Protein AF-A0A8X6IAK4-F1 (afdb_monomer_lite)

Secondary structure (DSSP, 8-state):
-----PPPP-PPPPPP-----HHHHHHHHHHHHHHHHHHHHHHHHHHHHHHHHHHHHHHHHHHHHHHHHHHHHTT--GGGGGGTSPEEEE-SS-EEEE--GGG---S--S----GGG---TTHHHHHHHHSS------

Structure (mmCIF, N/CA/C/O backbone):
data_AF-A0A8X6IAK4-F1
#
_entry.id   AF-A0A8X6IAK4-F1
#
loop_
_atom_site.group_PDB
_atom_site.id
_atom_site.type_symbol
_atom_site.label_atom_id
_atom_site.label_alt_id
_atom_site.label_comp_id
_atom_site.label_asym_id
_atom_site.label_entity_id
_atom_site.label_seq_id
_atom_site.pdbx_PDB_ins_code
_atom_site.Cartn_x
_atom_site.Cartn_y
_atom_site.Cartn_z
_atom_site.occupancy
_atom_site.B_iso_or_equiv
_atom_site.auth_seq_id
_atom_site.auth_comp_id
_atom_site.auth_asym_id
_atom_site.auth_atom_id
_atom_site.pdbx_PDB_model_num
ATOM 1 N N . MET A 1 1 ? -45.398 47.559 25.963 1.00 42.41 1 MET A N 1
ATOM 2 C CA . MET A 1 1 ? -45.334 46.100 25.700 1.00 42.41 1 MET A CA 1
ATOM 3 C C . MET A 1 1 ? -45.025 45.356 26.990 1.00 42.41 1 MET A C 1
ATOM 5 O O . MET A 1 1 ? -43.994 45.622 27.591 1.00 42.41 1 MET A O 1
ATOM 9 N N . ASN A 1 2 ? -45.911 44.459 27.425 1.00 52.59 2 ASN A N 1
ATOM 10 C CA . ASN A 1 2 ? -45.803 43.769 28.712 1.00 52.59 2 ASN A CA 1
ATOM 11 C C . ASN A 1 2 ? -45.133 42.392 28.524 1.00 52.59 2 ASN A C 1
ATOM 13 O O . ASN A 1 2 ? -45.672 41.541 27.818 1.00 52.59 2 ASN A O 1
ATOM 17 N N . LYS A 1 3 ? -43.948 42.168 29.109 1.00 62.06 3 LYS A N 1
ATOM 18 C CA . LYS A 1 3 ? -43.197 40.902 28.985 1.00 62.06 3 LYS A CA 1
ATOM 19 C C . LYS A 1 3 ? -43.506 39.998 30.177 1.00 62.06 3 LYS A C 1
ATOM 21 O O . LYS A 1 3 ? -42.7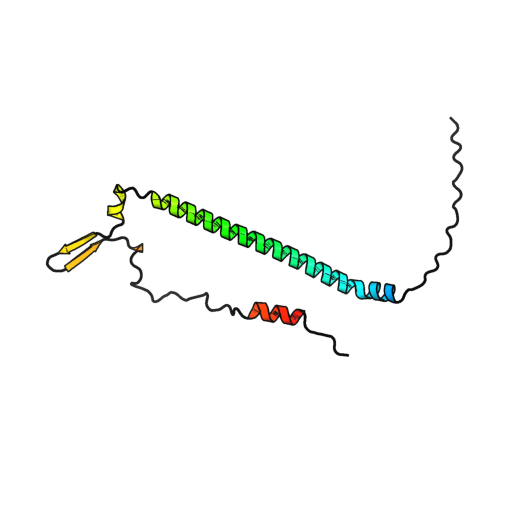78 39.979 31.162 1.00 62.06 3 LYS A O 1
ATOM 26 N N . ASN A 1 4 ? -44.600 39.249 30.081 1.00 62.91 4 ASN A N 1
ATOM 27 C CA . ASN A 1 4 ? -45.009 38.291 31.106 1.00 62.91 4 ASN A CA 1
ATOM 28 C C . ASN A 1 4 ? -44.277 36.949 30.888 1.00 62.91 4 ASN A C 1
ATOM 30 O O . ASN A 1 4 ? -44.803 36.032 30.256 1.00 62.91 4 ASN A O 1
ATOM 34 N N . THR A 1 5 ? -43.030 36.829 31.351 1.00 67.00 5 THR A N 1
ATOM 35 C CA . THR A 1 5 ? -42.243 35.590 31.214 1.00 67.00 5 THR A CA 1
ATOM 36 C C . THR A 1 5 ? -42.508 34.655 32.396 1.00 67.00 5 THR A C 1
ATOM 38 O O . THR A 1 5 ? -41.878 34.723 33.451 1.00 67.00 5 THR A O 1
ATOM 41 N N . LYS A 1 6 ? -43.477 33.746 32.235 1.00 68.12 6 LYS A N 1
ATOM 42 C CA . LYS A 1 6 ? -43.742 32.686 33.221 1.00 68.12 6 LYS A CA 1
ATOM 43 C C . LYS A 1 6 ? -42.486 31.815 33.382 1.00 68.12 6 LYS A C 1
ATOM 45 O O . LYS A 1 6 ? -42.030 31.206 32.416 1.00 68.12 6 LYS A O 1
ATOM 50 N N . LYS A 1 7 ? -41.929 31.740 34.598 1.00 69.44 7 LYS A N 1
ATOM 51 C CA . LYS A 1 7 ? -40.776 30.875 34.906 1.00 69.44 7 LYS A CA 1
ATOM 52 C C . LYS A 1 7 ? -41.145 29.411 34.631 1.00 69.44 7 LYS A C 1
ATOM 54 O O . LYS A 1 7 ? -42.124 28.898 35.175 1.00 69.44 7 LYS A O 1
ATOM 59 N N . LYS A 1 8 ? -40.371 28.750 33.766 1.00 69.88 8 LYS A N 1
ATOM 60 C CA . LYS A 1 8 ? -40.573 27.350 33.369 1.00 69.88 8 LYS A CA 1
ATOM 61 C C . LYS A 1 8 ? -40.346 26.460 34.598 1.00 69.88 8 LYS A C 1
ATOM 63 O O . LYS A 1 8 ? -39.256 26.463 35.163 1.00 69.88 8 LYS A O 1
ATOM 68 N N . LYS A 1 9 ? -41.382 25.743 35.048 1.00 73.25 9 LYS A N 1
ATOM 69 C CA . LYS A 1 9 ? -41.282 24.818 36.189 1.00 73.25 9 LYS A CA 1
ATOM 70 C C . LYS A 1 9 ? -40.326 23.682 35.814 1.00 73.25 9 LYS A C 1
ATOM 72 O O . LYS A 1 9 ? -40.535 23.018 34.802 1.00 73.25 9 LYS A O 1
ATOM 77 N N . TRP A 1 10 ? -39.272 23.487 36.602 1.00 72.81 10 TRP A N 1
ATOM 78 C CA . TRP A 1 10 ? -38.290 22.427 36.377 1.00 72.81 10 TRP A CA 1
ATOM 79 C C . TRP A 1 10 ? -38.924 21.082 36.751 1.00 72.81 10 TRP A C 1
ATOM 81 O O . TRP A 1 10 ? -39.221 20.829 37.919 1.00 72.81 10 TRP A O 1
ATOM 91 N N . VAL A 1 11 ? -39.215 20.252 35.748 1.00 81.75 11 VAL A N 1
ATOM 92 C CA . VAL A 1 11 ? -39.768 18.910 35.962 1.00 81.75 11 VAL A CA 1
ATOM 93 C C . VAL A 1 11 ? -38.644 18.028 36.496 1.00 81.75 11 VAL A C 1
ATOM 95 O O . VAL A 1 11 ? -37.614 17.870 35.836 1.00 81.75 11 VAL A O 1
ATOM 98 N N . LYS A 1 12 ? -38.832 17.479 37.702 1.00 81.81 12 LYS A N 1
ATOM 99 C CA . LYS A 1 12 ? -37.880 16.546 38.314 1.00 81.81 12 LYS A CA 1
ATOM 100 C C . LYS A 1 12 ? -37.725 15.337 37.396 1.00 81.81 12 LYS A C 1
ATOM 102 O O . LYS A 1 12 ? -38.709 14.662 37.107 1.00 81.81 12 LYS A O 1
ATOM 107 N N . GLN A 1 13 ? -36.501 15.093 36.935 1.00 84.25 13 GLN A N 1
ATOM 108 C CA . GLN A 1 13 ? -36.202 13.906 36.144 1.00 84.25 13 GLN A CA 1
ATOM 109 C C . GLN A 1 13 ? -36.309 12.659 37.035 1.00 84.25 13 GLN A C 1
ATOM 111 O O . GLN A 1 13 ? -35.979 12.735 38.226 1.00 84.25 13 GLN A O 1
ATOM 116 N N . PRO A 1 14 ? -36.798 11.531 36.497 1.00 88.19 14 PRO A N 1
ATOM 117 C CA . PRO A 1 14 ? -36.848 10.278 37.237 1.00 88.19 14 PRO A CA 1
ATOM 118 C C . PRO A 1 14 ? -35.440 9.833 37.653 1.00 88.19 14 PRO A C 1
ATOM 120 O O . PRO A 1 14 ? -34.438 10.200 37.038 1.00 88.19 14 PRO A O 1
ATOM 123 N N . LYS A 1 15 ? -35.367 9.037 38.725 1.00 87.94 15 LYS A N 1
ATOM 124 C CA . LYS A 1 15 ? -34.102 8.467 39.201 1.00 87.94 15 LYS A CA 1
ATOM 125 C C . LYS A 1 15 ? -33.565 7.484 38.159 1.00 87.94 15 LYS A C 1
ATOM 127 O O . LYS A 1 15 ? -34.311 6.646 37.662 1.00 87.94 15 LYS A O 1
ATOM 132 N N . ILE A 1 16 ? -32.273 7.584 37.862 1.00 85.88 16 ILE A N 1
ATOM 133 C CA . ILE A 1 16 ? -31.582 6.659 36.963 1.00 85.88 16 ILE A CA 1
ATOM 134 C C . ILE A 1 16 ? -31.219 5.412 37.772 1.00 85.88 16 ILE A C 1
ATOM 136 O O . ILE A 1 16 ? -30.488 5.502 38.758 1.00 85.88 16 ILE A O 1
ATOM 140 N N . HIS A 1 17 ? -31.743 4.259 37.363 1.00 82.75 17 HIS A N 1
ATOM 141 C CA . HIS A 1 17 ? -31.319 2.966 37.887 1.00 82.75 17 HIS A CA 1
ATOM 142 C C . HIS A 1 17 ? -30.128 2.478 37.067 1.00 82.75 17 HIS A C 1
ATOM 144 O O . HIS A 1 17 ? -30.277 2.109 35.905 1.00 82.75 17 HIS A O 1
ATOM 150 N N . LEU A 1 18 ? -28.942 2.524 37.671 1.00 83.25 18 LEU A N 1
ATOM 151 C CA . LEU A 1 18 ? -27.723 2.007 37.068 1.00 83.25 18 LEU A CA 1
ATOM 152 C C . LEU A 1 18 ? -27.668 0.496 37.316 1.00 83.25 18 LEU A C 1
ATOM 154 O O . LEU A 1 18 ? -27.416 0.060 38.437 1.00 83.25 18 LEU A O 1
ATOM 158 N N . ILE A 1 19 ? -27.958 -0.287 36.281 1.00 85.56 19 ILE A N 1
ATOM 159 C CA . ILE A 1 19 ? -27.818 -1.744 36.294 1.00 85.56 19 ILE A CA 1
ATOM 160 C C . ILE A 1 19 ? -26.572 -2.058 35.477 1.00 85.56 19 ILE A C 1
ATOM 162 O O . ILE A 1 19 ? -26.466 -1.642 34.326 1.00 85.56 19 ILE A O 1
ATOM 166 N N . PHE A 1 20 ? -25.612 -2.748 36.087 1.00 82.69 20 PHE A N 1
ATOM 167 C CA . PHE A 1 20 ? -24.413 -3.177 35.384 1.00 82.69 20 PHE A CA 1
ATOM 168 C C . PHE A 1 20 ? -24.710 -4.483 34.655 1.00 82.69 20 PHE A C 1
ATOM 170 O O . PHE A 1 20 ? -24.847 -5.521 35.295 1.00 82.69 20 PHE A O 1
ATOM 177 N N . ASP A 1 21 ? -24.795 -4.428 33.327 1.00 92.88 21 ASP A N 1
ATOM 178 C CA . ASP A 1 21 ? -24.693 -5.631 32.507 1.00 92.88 21 ASP A CA 1
ATOM 179 C C . ASP A 1 21 ? -23.217 -6.055 32.454 1.00 92.88 21 ASP A C 1
ATOM 181 O O . ASP A 1 21 ? -22.328 -5.285 32.069 1.00 92.88 21 ASP A O 1
ATOM 185 N N . GLU A 1 22 ? -22.944 -7.284 32.875 1.00 91.06 22 GLU A N 1
ATOM 186 C CA . GLU A 1 22 ? -21.606 -7.871 32.908 1.00 91.06 22 GLU A CA 1
ATOM 187 C C . GLU A 1 22 ? -20.952 -7.882 31.521 1.00 91.06 22 GLU A C 1
ATOM 189 O O . GLU A 1 22 ? -19.749 -7.627 31.415 1.00 91.06 22 GLU A O 1
ATOM 194 N N . LYS A 1 23 ? -21.737 -8.065 30.451 1.00 89.62 23 LYS A N 1
ATOM 195 C CA . LYS A 1 23 ? -21.237 -8.072 29.065 1.00 89.62 23 LYS A CA 1
ATOM 196 C C . LYS A 1 23 ? -20.824 -6.683 28.598 1.00 89.62 23 LYS A C 1
ATOM 198 O O . LYS A 1 23 ? -19.798 -6.515 27.934 1.00 89.62 23 LYS A O 1
ATOM 203 N N . GLU A 1 24 ? -21.613 -5.667 28.937 1.00 88.94 24 GLU A N 1
ATOM 204 C CA . GLU A 1 24 ? -21.264 -4.280 28.628 1.00 88.94 24 GLU A CA 1
ATOM 205 C C . GLU A 1 24 ? -20.048 -3.834 29.433 1.00 88.94 24 GLU A C 1
ATOM 207 O O . GLU A 1 24 ? -19.160 -3.172 28.893 1.00 88.94 24 GLU A O 1
ATOM 212 N N . ARG A 1 25 ? -19.950 -4.263 30.696 1.00 88.31 25 ARG A N 1
ATOM 213 C CA . ARG A 1 25 ? -18.777 -4.026 31.539 1.00 88.31 25 ARG A CA 1
ATOM 214 C C . ARG A 1 25 ? -17.524 -4.668 30.948 1.00 88.31 25 ARG A C 1
ATOM 216 O O . ARG A 1 25 ? -16.491 -4.007 30.868 1.00 88.31 25 ARG A O 1
ATOM 223 N N . GLU A 1 26 ? -17.600 -5.923 30.521 1.00 89.94 26 GLU A N 1
ATOM 224 C CA . GLU A 1 26 ? -16.483 -6.623 29.882 1.00 89.94 26 GLU A CA 1
ATOM 225 C C . GLU A 1 26 ? -16.045 -5.914 28.594 1.00 89.94 26 GLU A C 1
ATOM 227 O O . GLU A 1 26 ? -14.856 -5.649 28.399 1.00 89.94 26 GLU A O 1
ATOM 232 N N . ASN A 1 27 ? -16.997 -5.516 27.746 1.00 88.00 27 ASN A N 1
ATOM 233 C CA . ASN A 1 27 ? -16.716 -4.742 26.536 1.00 88.00 27 ASN A CA 1
ATOM 234 C C . ASN A 1 27 ? -16.131 -3.358 26.829 1.00 88.00 27 ASN A C 1
ATOM 236 O O . ASN A 1 27 ? -15.251 -2.902 26.099 1.00 88.00 27 ASN A O 1
ATOM 240 N N . TYR A 1 28 ? -16.593 -2.684 27.878 1.00 85.94 28 TYR A N 1
ATOM 241 C CA . TYR A 1 28 ? -16.066 -1.389 28.292 1.00 85.94 28 TYR A CA 1
ATOM 242 C C . TYR A 1 28 ? -14.618 -1.510 28.787 1.00 85.94 28 TYR A C 1
ATOM 244 O O . TYR A 1 28 ? -13.752 -0.745 28.354 1.00 85.94 28 TYR A O 1
ATOM 252 N N . LEU A 1 29 ? -14.336 -2.512 29.627 1.00 88.31 29 LEU A N 1
ATOM 253 C CA . LEU A 1 29 ? -13.005 -2.757 30.187 1.00 88.31 29 LEU A CA 1
ATOM 254 C C . LEU A 1 29 ? -12.005 -3.253 29.129 1.00 88.31 29 LEU A C 1
ATOM 256 O O . LEU A 1 29 ? -10.877 -2.767 29.079 1.00 88.31 29 LEU A O 1
ATOM 260 N N . THR A 1 30 ? -12.415 -4.155 28.233 1.00 89.62 30 THR A N 1
ATOM 261 C CA . THR A 1 30 ? -11.555 -4.686 27.150 1.00 89.62 30 THR A CA 1
ATOM 262 C C . THR A 1 30 ? -11.551 -3.816 25.888 1.00 89.62 30 THR A C 1
ATOM 264 O O . THR A 1 30 ? -10.726 -3.996 24.987 1.00 89.62 30 THR A O 1
ATOM 267 N N . GLY A 1 31 ? -12.441 -2.824 25.805 1.00 91.44 31 GLY A N 1
ATOM 268 C CA . GLY A 1 31 ? -12.659 -2.011 24.608 1.00 91.44 31 GLY A CA 1
ATOM 269 C C . GLY A 1 31 ? -11.456 -1.168 24.185 1.00 91.44 31 GLY A C 1
ATOM 270 O O . GLY A 1 31 ? -11.340 -0.821 23.010 1.00 91.44 31 GLY A O 1
ATOM 271 N N . PHE A 1 32 ? -10.533 -0.861 25.102 1.00 88.88 32 PHE A N 1
ATOM 272 C CA . PHE A 1 32 ? -9.282 -0.169 24.769 1.00 88.88 32 PHE A CA 1
ATOM 273 C C . PHE A 1 32 ? -8.378 -1.002 23.867 1.00 88.88 32 PHE A C 1
ATOM 275 O O . PHE A 1 32 ? -7.868 -0.481 22.877 1.00 88.88 32 PHE A O 1
ATOM 282 N N . HIS A 1 33 ? -8.225 -2.294 24.161 1.00 88.19 33 HIS A N 1
ATOM 283 C CA . HIS A 1 33 ? -7.440 -3.189 23.320 1.00 88.19 33 HIS A CA 1
ATOM 284 C C . HIS A 1 33 ? -8.067 -3.306 21.923 1.00 88.19 33 HIS A C 1
ATOM 286 O O . HIS A 1 33 ? -7.374 -3.129 20.922 1.00 88.19 33 HIS A O 1
ATOM 2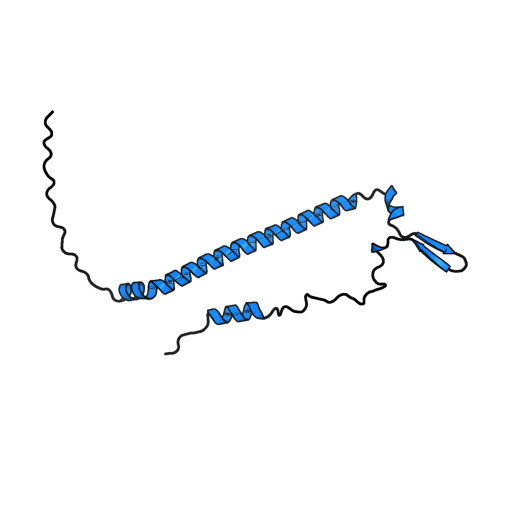92 N N . LYS A 1 34 ? -9.399 -3.457 21.856 1.00 91.25 34 LYS A N 1
ATOM 293 C CA . LYS A 1 34 ? -10.157 -3.488 20.592 1.00 91.25 34 LYS A CA 1
ATOM 294 C C . LYS A 1 34 ? -9.940 -2.216 19.761 1.00 91.25 34 LYS A C 1
ATOM 296 O O . LYS A 1 34 ? -9.582 -2.305 18.591 1.00 91.25 34 LYS A O 1
ATOM 301 N N . ARG A 1 35 ? -10.064 -1.030 20.372 1.00 91.25 35 ARG A N 1
ATOM 302 C CA . ARG A 1 35 ? -9.813 0.262 19.702 1.00 91.25 35 ARG A CA 1
ATOM 303 C C . ARG A 1 35 ? -8.360 0.430 19.270 1.00 91.25 35 ARG A C 1
ATOM 305 O O . ARG A 1 35 ? -8.109 1.011 18.218 1.00 91.25 35 ARG A O 1
ATOM 312 N N . ASN A 1 36 ? -7.398 -0.039 20.060 1.00 94.56 36 ASN A N 1
ATOM 313 C CA . ASN A 1 36 ? -5.985 0.034 19.691 1.00 94.56 36 ASN A CA 1
ATOM 314 C C . ASN A 1 36 ? -5.682 -0.860 18.485 1.00 94.56 36 ASN A C 1
ATOM 316 O O . ASN A 1 36 ? -5.016 -0.408 17.554 1.00 94.56 36 ASN A O 1
ATOM 320 N N . LEU A 1 37 ? -6.207 -2.088 18.460 1.00 95.00 37 LEU A N 1
ATOM 321 C CA . LEU A 1 37 ? -6.091 -2.975 17.302 1.00 95.00 37 LEU A CA 1
ATOM 322 C C . LEU A 1 37 ? -6.770 -2.384 16.065 1.00 95.00 37 LEU A C 1
ATOM 324 O O . LEU A 1 37 ? -6.169 -2.349 14.995 1.00 95.00 37 LEU A O 1
ATOM 328 N N . GLU A 1 38 ? -7.981 -1.850 16.214 1.00 95.44 38 GLU A N 1
ATOM 329 C CA . GLU A 1 38 ? -8.709 -1.219 15.113 1.00 95.44 38 GLU A CA 1
ATOM 330 C C . GLU A 1 38 ? -7.935 -0.023 14.534 1.00 95.44 38 GLU A C 1
ATOM 332 O O . GLU A 1 38 ? -7.825 0.125 13.315 1.00 95.44 38 GLU A O 1
ATOM 337 N N . GLN A 1 39 ? -7.348 0.813 15.392 1.00 96.12 39 GLN A N 1
ATOM 338 C CA . GLN A 1 39 ? -6.512 1.936 14.966 1.00 96.12 39 GLN A CA 1
ATOM 339 C C . GLN A 1 39 ? -5.246 1.467 14.242 1.00 96.12 39 GLN A C 1
ATOM 341 O O . GLN A 1 39 ? -4.934 1.986 13.167 1.00 96.12 39 GLN A O 1
ATOM 346 N N . LYS A 1 40 ? -4.540 0.464 14.784 1.00 96.69 40 LYS A N 1
ATOM 347 C CA . LYS A 1 40 ? -3.365 -0.135 14.130 1.00 96.69 40 LYS A CA 1
ATOM 348 C C . LYS A 1 40 ? -3.727 -0.683 12.750 1.00 96.69 40 LYS A C 1
ATOM 350 O O . LYS A 1 40 ? -3.051 -0.366 11.773 1.00 96.69 40 LYS A O 1
ATOM 355 N N . PHE A 1 41 ? -4.829 -1.423 12.658 1.00 97.44 41 PHE A N 1
ATOM 356 C CA . PHE A 1 41 ? -5.325 -1.981 11.405 1.00 97.44 41 PHE A CA 1
ATOM 357 C C . PHE A 1 41 ? -5.662 -0.889 10.382 1.00 97.44 41 PHE A C 1
ATOM 359 O O . PHE A 1 41 ? -5.217 -0.964 9.238 1.00 97.44 41 PHE A O 1
ATOM 366 N N . LYS A 1 42 ? -6.384 0.167 10.786 1.00 98.00 42 LYS A N 1
ATOM 367 C CA . LYS A 1 42 ? -6.699 1.311 9.909 1.00 98.00 42 LYS A CA 1
ATOM 368 C C . LYS A 1 42 ? -5.436 1.990 9.381 1.00 98.00 42 LYS A C 1
ATOM 370 O O . LYS A 1 42 ? -5.363 2.283 8.189 1.00 98.00 42 LYS A O 1
ATOM 375 N N . ARG A 1 43 ? -4.437 2.204 10.242 1.00 97.19 43 ARG A N 1
ATOM 376 C CA . ARG A 1 43 ? -3.157 2.815 9.861 1.00 97.19 43 ARG A CA 1
ATOM 377 C C . ARG A 1 43 ? -2.387 1.939 8.872 1.00 97.19 43 ARG A C 1
ATOM 379 O O . ARG A 1 43 ? -1.942 2.444 7.847 1.00 97.19 43 ARG A O 1
ATOM 386 N N . ASN A 1 44 ? -2.274 0.640 9.144 1.00 97.19 44 ASN A N 1
ATOM 387 C CA . ASN A 1 44 ? -1.583 -0.298 8.256 1.00 97.19 44 ASN A CA 1
ATOM 388 C C . ASN A 1 44 ? -2.289 -0.385 6.895 1.00 97.19 44 ASN A C 1
ATOM 390 O O . ASN A 1 44 ? -1.650 -0.238 5.860 1.00 97.19 44 ASN A O 1
ATOM 394 N N . LYS A 1 45 ? -3.625 -0.481 6.889 1.00 98.06 45 LYS A N 1
ATOM 395 C CA . LYS A 1 45 ? -4.419 -0.480 5.655 1.00 98.06 45 LYS A CA 1
ATOM 396 C C . LYS A 1 45 ? -4.223 0.800 4.834 1.00 98.06 45 LYS A C 1
ATOM 398 O O . LYS A 1 45 ? -4.143 0.725 3.612 1.00 98.06 45 LYS A O 1
ATOM 403 N N . ALA A 1 46 ? -4.146 1.965 5.481 1.00 97.56 46 ALA A N 1
ATOM 404 C CA . ALA A 1 46 ? -3.873 3.228 4.795 1.00 97.56 46 ALA A CA 1
ATOM 405 C C . ALA A 1 46 ? -2.464 3.250 4.176 1.00 97.56 46 ALA A C 1
ATOM 407 O O . ALA A 1 46 ? -2.316 3.643 3.019 1.00 97.56 46 ALA A O 1
ATOM 408 N N . LEU A 1 47 ? -1.452 2.766 4.905 1.00 97.56 47 LEU A N 1
ATOM 409 C CA . LEU A 1 47 ? -0.089 2.641 4.381 1.00 97.56 47 LEU A CA 1
ATOM 410 C C . LEU A 1 47 ? -0.015 1.682 3.187 1.00 97.56 47 LEU A C 1
ATOM 412 O O . LEU A 1 47 ? 0.603 2.018 2.180 1.00 97.56 47 LEU A O 1
ATOM 416 N N . ASP A 1 48 ? -0.688 0.534 3.247 1.00 97.44 48 ASP A N 1
ATOM 417 C CA . ASP A 1 48 ? -0.702 -0.435 2.146 1.00 97.44 48 ASP A CA 1
ATOM 418 C C . ASP A 1 48 ? -1.306 0.142 0.863 1.00 97.44 48 ASP A C 1
ATOM 420 O O . ASP A 1 48 ? -0.840 -0.154 -0.241 1.00 97.44 48 ASP A O 1
ATOM 424 N N . VAL A 1 49 ? -2.353 0.962 0.992 1.00 98.19 49 VAL A N 1
ATOM 425 C CA . VAL A 1 49 ? -2.965 1.659 -0.146 1.00 98.19 49 VAL A CA 1
ATOM 426 C C . VAL A 1 49 ? -1.971 2.648 -0.752 1.00 98.19 49 VAL A C 1
ATOM 428 O O . VAL A 1 49 ? -1.713 2.569 -1.955 1.00 98.19 49 VAL A O 1
ATOM 431 N N . MET A 1 50 ? -1.334 3.484 0.074 1.00 97.56 50 MET A N 1
ATOM 432 C CA . MET A 1 50 ? -0.320 4.444 -0.384 1.00 97.56 50 MET A CA 1
ATOM 433 C C . MET A 1 50 ? 0.861 3.747 -1.076 1.00 97.56 50 MET A C 1
ATOM 435 O O . MET A 1 50 ? 1.289 4.164 -2.151 1.00 97.56 50 MET A O 1
ATOM 439 N N . LEU A 1 51 ? 1.351 2.633 -0.524 1.00 98.12 51 LEU A N 1
ATOM 440 C CA . LEU A 1 51 ? 2.437 1.853 -1.129 1.00 98.12 51 LEU A CA 1
ATOM 441 C C . LEU A 1 51 ? 2.040 1.255 -2.483 1.00 98.12 51 LEU A C 1
ATOM 443 O O . LEU A 1 51 ? 2.849 1.220 -3.414 1.00 98.12 51 LEU A O 1
ATOM 447 N N . LYS A 1 52 ? 0.803 0.766 -2.617 1.00 98.12 52 LYS A N 1
ATOM 448 C CA . LYS A 1 52 ? 0.297 0.228 -3.890 1.00 98.12 52 LYS A CA 1
ATOM 449 C C . LYS A 1 52 ? 0.174 1.319 -4.949 1.00 98.12 52 LYS A C 1
ATOM 451 O O . LYS A 1 52 ? 0.507 1.068 -6.108 1.00 98.12 52 LYS A O 1
ATOM 456 N N . GLU A 1 53 ? -0.298 2.499 -4.570 1.00 98.12 53 GLU A N 1
ATOM 457 C CA . GLU A 1 53 ? -0.405 3.653 -5.464 1.00 98.12 53 GLU A CA 1
ATOM 458 C C . GLU A 1 53 ? 0.972 4.142 -5.914 1.00 98.12 53 GLU A C 1
ATOM 460 O O . GLU A 1 53 ? 1.196 4.299 -7.116 1.00 98.12 53 GLU A O 1
ATOM 465 N N . GLU A 1 54 ? 1.928 4.255 -4.993 1.00 97.75 54 GLU A N 1
ATOM 466 C CA . GLU A 1 54 ? 3.282 4.697 -5.326 1.00 97.75 54 GLU A CA 1
ATOM 467 C C . GLU A 1 54 ? 4.000 3.694 -6.237 1.00 97.75 54 GLU A C 1
ATOM 469 O O . GLU A 1 54 ? 4.581 4.075 -7.253 1.00 97.75 54 GLU A O 1
ATOM 474 N N . LYS A 1 55 ? 3.860 2.386 -5.977 1.00 97.88 55 LYS A N 1
ATOM 475 C CA . LYS A 1 55 ? 4.376 1.340 -6.880 1.00 97.88 55 LYS A CA 1
ATOM 476 C C . LYS A 1 55 ? 3.795 1.460 -8.290 1.00 97.88 55 LYS A C 1
ATOM 478 O O . LYS A 1 55 ? 4.519 1.277 -9.270 1.00 97.88 55 LYS A O 1
ATOM 483 N N . LYS A 1 56 ? 2.497 1.755 -8.418 1.00 98.06 56 LYS A N 1
ATOM 484 C CA . LYS A 1 56 ? 1.862 1.980 -9.728 1.00 98.06 56 LYS A CA 1
ATOM 485 C C . LYS A 1 56 ? 2.407 3.242 -10.399 1.00 98.06 56 LYS A C 1
ATOM 487 O O . LYS A 1 56 ? 2.687 3.198 -11.596 1.00 98.06 56 LYS A O 1
ATOM 492 N N . ARG A 1 57 ? 2.596 4.328 -9.643 1.00 98.19 57 ARG A N 1
ATOM 493 C CA . ARG A 1 57 ? 3.158 5.594 -10.135 1.00 98.19 57 ARG A CA 1
ATOM 494 C C . ARG A 1 57 ? 4.574 5.409 -10.676 1.00 98.19 57 ARG A C 1
ATOM 496 O O . ARG A 1 57 ? 4.838 5.812 -11.806 1.00 98.19 57 ARG A O 1
ATOM 503 N N . ILE A 1 58 ? 5.438 4.727 -9.923 1.00 97.75 58 ILE A N 1
ATOM 504 C CA . ILE A 1 58 ? 6.817 4.422 -10.331 1.00 97.75 58 ILE A CA 1
ATOM 505 C C . ILE A 1 58 ? 6.827 3.582 -11.608 1.00 97.75 58 ILE A C 1
ATOM 507 O O . ILE A 1 58 ? 7.486 3.955 -12.573 1.00 97.75 58 ILE A O 1
ATOM 511 N N . LYS A 1 59 ? 6.046 2.494 -11.667 1.00 97.75 59 LYS A N 1
ATOM 512 C CA . LYS A 1 59 ? 5.967 1.648 -12.873 1.00 97.75 59 LYS A CA 1
ATOM 513 C C . LYS A 1 59 ? 5.500 2.429 -14.101 1.00 97.75 59 LYS A C 1
ATOM 515 O O . LYS A 1 59 ? 6.024 2.228 -15.194 1.00 97.75 59 LYS A O 1
ATOM 520 N N . LYS A 1 60 ? 4.514 3.314 -13.931 1.00 97.75 60 LYS A N 1
ATOM 521 C CA . LYS A 1 60 ? 4.015 4.161 -15.019 1.00 97.75 60 LYS A CA 1
ATOM 522 C C . LYS A 1 60 ? 5.090 5.143 -15.487 1.00 97.75 60 LYS A C 1
ATOM 524 O O . LYS A 1 60 ? 5.358 5.201 -16.680 1.00 97.75 60 LYS A O 1
ATOM 529 N N . SER A 1 61 ? 5.747 5.830 -14.554 1.00 95.88 61 SER A N 1
ATOM 530 C CA . SER A 1 61 ? 6.846 6.753 -14.851 1.00 95.88 61 SER A CA 1
ATOM 531 C C . SER A 1 61 ? 8.007 6.050 -15.562 1.00 95.88 61 SER A C 1
ATOM 533 O O . SER A 1 61 ? 8.480 6.541 -16.579 1.00 95.88 61 SER A O 1
ATOM 535 N N . GLN A 1 62 ? 8.411 4.861 -15.108 1.00 96.44 62 GLN A N 1
ATOM 536 C CA . GLN A 1 62 ? 9.447 4.061 -15.770 1.00 96.44 62 GLN A CA 1
ATOM 537 C C . GLN A 1 62 ? 9.061 3.694 -17.206 1.00 96.44 62 GLN A C 1
ATOM 539 O O . GLN A 1 62 ? 9.883 3.808 -18.113 1.00 96.44 62 GLN A O 1
ATOM 544 N N . LYS A 1 63 ? 7.804 3.287 -17.426 1.00 96.44 63 LYS A N 1
ATOM 545 C CA . LYS A 1 63 ? 7.297 2.992 -18.769 1.00 96.44 63 LYS A CA 1
ATOM 546 C C . LYS A 1 63 ? 7.329 4.231 -19.667 1.00 96.44 63 LYS A C 1
ATOM 548 O O . LYS A 1 63 ? 7.766 4.122 -20.805 1.00 96.44 63 LYS A O 1
ATOM 553 N N . GLU A 1 64 ? 6.893 5.383 -19.162 1.00 95.38 64 GLU A N 1
ATOM 554 C CA . GLU A 1 64 ? 6.908 6.655 -19.898 1.00 95.38 64 GLU A CA 1
ATOM 555 C C . GLU A 1 64 ? 8.341 7.088 -20.246 1.00 95.38 64 GLU A C 1
ATOM 557 O O . GLU A 1 64 ? 8.607 7.476 -21.380 1.00 95.38 64 GLU A O 1
ATOM 562 N N . VAL A 1 65 ? 9.284 6.963 -19.306 1.00 94.50 65 VAL A N 1
ATOM 563 C CA . VAL A 1 65 ? 10.709 7.249 -19.544 1.00 94.50 65 VAL A CA 1
ATOM 564 C C . VAL A 1 65 ? 11.274 6.334 -20.629 1.00 94.50 65 VAL A C 1
ATOM 566 O O . VAL A 1 65 ? 11.912 6.822 -21.559 1.00 94.50 65 VAL A O 1
ATOM 569 N N . LEU A 1 66 ? 11.009 5.029 -20.551 1.00 93.50 66 LEU A N 1
ATOM 570 C CA . LEU A 1 66 ? 11.468 4.063 -21.549 1.00 93.50 66 LEU A CA 1
ATOM 571 C C . LEU A 1 66 ? 10.838 4.323 -22.923 1.00 93.50 66 LEU A C 1
ATOM 573 O O . LEU A 1 66 ? 11.530 4.299 -23.936 1.00 93.50 66 LEU A O 1
ATOM 577 N N . GLU A 1 67 ? 9.542 4.622 -22.973 1.00 92.44 67 GLU A N 1
ATOM 578 C CA . GLU A 1 67 ? 8.855 4.976 -24.215 1.00 92.44 67 GLU A CA 1
ATOM 579 C C . GLU A 1 67 ? 9.453 6.240 -24.846 1.00 92.44 67 GLU A C 1
ATOM 581 O O . GLU A 1 67 ? 9.697 6.271 -26.054 1.00 92.44 67 GLU A O 1
ATOM 586 N N . ASN A 1 68 ? 9.734 7.263 -24.038 1.00 89.50 68 ASN A N 1
ATOM 587 C CA . ASN A 1 68 ? 10.365 8.495 -24.501 1.00 89.50 68 ASN A CA 1
ATOM 588 C C . ASN A 1 68 ? 11.800 8.256 -24.984 1.00 89.50 68 ASN A C 1
ATOM 590 O O . ASN A 1 68 ? 12.173 8.794 -26.024 1.00 89.50 68 ASN A O 1
ATOM 594 N N . ALA A 1 69 ? 12.573 7.418 -24.289 1.00 87.69 69 ALA A N 1
ATOM 595 C CA . ALA A 1 69 ? 13.920 7.032 -24.705 1.00 87.69 69 ALA A CA 1
ATOM 596 C C . ALA A 1 69 ? 13.912 6.267 -26.040 1.00 87.69 69 ALA A C 1
ATOM 598 O O . ALA A 1 69 ? 14.719 6.543 -26.920 1.00 87.69 69 ALA A O 1
ATOM 599 N N . ILE A 1 70 ? 12.961 5.352 -26.244 1.00 86.06 70 ILE A N 1
ATOM 600 C CA . ILE A 1 70 ? 12.822 4.634 -27.521 1.00 86.06 70 ILE A CA 1
ATOM 601 C C . ILE A 1 70 ? 12.405 5.593 -28.643 1.00 86.06 70 ILE A C 1
ATOM 603 O O . ILE A 1 70 ? 12.903 5.497 -29.766 1.00 86.06 70 ILE A O 1
ATOM 607 N N . LYS A 1 71 ? 11.486 6.526 -28.365 1.00 84.19 71 LYS A N 1
ATOM 608 C CA . LYS A 1 71 ? 11.063 7.540 -29.342 1.00 84.19 71 LYS A CA 1
ATOM 609 C C . LYS A 1 71 ? 12.209 8.472 -29.730 1.00 84.19 71 LYS A C 1
ATOM 611 O O . LYS A 1 71 ? 12.323 8.784 -30.910 1.00 84.19 71 LYS A O 1
ATOM 616 N N . SER A 1 72 ? 13.053 8.886 -28.782 1.00 78.50 72 SER A N 1
ATOM 617 C CA . SER A 1 72 ? 14.224 9.717 -29.083 1.00 78.50 72 SER A CA 1
ATOM 618 C C . SER A 1 72 ? 15.316 8.938 -29.824 1.00 78.50 72 SER A C 1
ATOM 620 O O . SER A 1 72 ? 15.917 9.476 -30.748 1.00 78.50 72 SER A O 1
ATOM 622 N N . GLN A 1 73 ? 15.527 7.657 -29.500 1.00 69.38 73 GLN A N 1
ATOM 623 C CA . GLN A 1 73 ? 16.498 6.799 -30.194 1.00 69.38 73 GLN A CA 1
ATOM 624 C C . GLN A 1 73 ? 16.113 6.472 -31.642 1.00 69.38 73 GLN A C 1
ATOM 626 O O . GLN A 1 73 ? 16.994 6.293 -32.479 1.00 69.38 73 GLN A O 1
ATOM 631 N N . ARG A 1 74 ? 14.818 6.456 -31.985 1.00 63.53 74 ARG A N 1
ATOM 632 C CA . ARG A 1 74 ? 14.359 6.307 -33.383 1.00 63.53 74 ARG A CA 1
ATOM 633 C C . ARG A 1 74 ? 14.743 7.475 -34.302 1.00 63.53 74 ARG A C 1
ATOM 635 O O . ARG A 1 74 ? 14.428 7.426 -35.486 1.00 63.53 74 ARG A O 1
ATOM 642 N N . GLY A 1 75 ? 15.393 8.508 -33.771 1.00 63.06 75 GLY A N 1
ATOM 643 C CA . GLY A 1 75 ? 15.786 9.704 -34.498 1.00 63.06 75 GLY A CA 1
ATOM 644 C C . GLY A 1 75 ? 17.278 9.847 -34.774 1.00 63.06 75 GLY A C 1
ATOM 645 O O . GLY A 1 75 ? 17.660 10.964 -35.102 1.00 63.06 75 GLY A O 1
ATOM 646 N N . VAL A 1 76 ? 18.128 8.813 -34.640 1.00 64.88 76 VAL A N 1
ATOM 647 C CA . VAL A 1 76 ? 19.515 8.940 -35.133 1.00 64.88 76 VAL A CA 1
ATOM 648 C C . VAL A 1 76 ? 19.438 9.084 -36.655 1.00 64.88 76 VAL A C 1
ATOM 650 O O . VAL A 1 76 ? 19.043 8.127 -37.327 1.00 64.88 76 VAL A O 1
ATOM 653 N N . PRO A 1 77 ? 19.740 10.267 -37.219 1.00 72.44 77 PRO A N 1
ATOM 654 C CA . PRO A 1 77 ? 19.709 10.454 -38.656 1.00 72.44 77 PRO A CA 1
ATOM 655 C C . PRO A 1 77 ? 20.71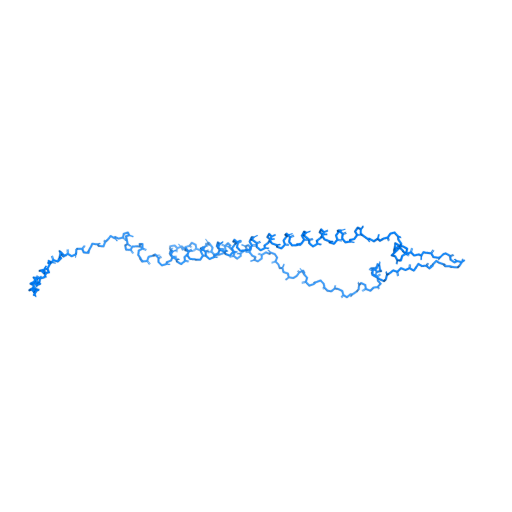3 9.487 -39.288 1.00 72.44 77 PRO A C 1
ATOM 657 O O . PRO A 1 77 ? 21.776 9.264 -38.702 1.00 72.44 77 PRO A O 1
ATOM 660 N N . PRO A 1 78 ? 20.433 8.940 -40.482 1.00 70.81 78 PRO A N 1
ATOM 661 C CA . PRO A 1 78 ? 21.367 8.051 -41.173 1.00 70.81 78 PRO A CA 1
ATOM 662 C C . PRO A 1 78 ? 22.753 8.690 -41.366 1.00 70.81 78 PRO A C 1
ATOM 664 O O . PRO A 1 78 ? 23.758 7.989 -41.390 1.00 70.81 78 PRO A O 1
ATOM 667 N N . GLU A 1 79 ? 22.815 10.021 -41.403 1.00 72.38 79 GLU A N 1
ATOM 668 C CA . GLU A 1 79 ? 24.048 10.810 -41.452 1.00 72.38 79 GLU A CA 1
ATOM 669 C C . GLU A 1 79 ? 24.943 10.662 -40.213 1.00 72.38 79 GLU A C 1
ATOM 671 O O . GLU A 1 79 ? 26.132 10.904 -40.321 1.00 72.38 79 GLU A O 1
ATOM 676 N N . LEU A 1 80 ? 24.430 10.263 -39.043 1.00 73.44 80 LEU A N 1
ATOM 677 C CA . LEU A 1 80 ? 25.226 10.136 -37.810 1.00 73.44 80 LEU A CA 1
ATOM 678 C C . LEU A 1 80 ? 25.609 8.686 -37.470 1.00 73.44 80 LEU A C 1
ATOM 680 O O . LEU A 1 80 ? 26.379 8.463 -36.535 1.00 73.44 80 LEU A O 1
ATOM 684 N N . LEU A 1 81 ? 25.105 7.697 -38.218 1.00 72.12 81 LEU A N 1
ATOM 685 C CA . LEU A 1 81 ? 25.376 6.274 -37.964 1.00 72.12 81 LEU A CA 1
ATOM 686 C C . LEU A 1 81 ? 26.862 5.927 -38.112 1.00 72.12 81 LEU A C 1
ATOM 688 O O . LEU A 1 81 ? 27.404 5.185 -37.295 1.00 72.12 81 LEU A O 1
ATOM 692 N N . HIS A 1 82 ? 27.544 6.548 -39.077 1.00 72.94 82 HIS A N 1
ATOM 693 C CA . HIS A 1 82 ? 28.973 6.336 -39.324 1.00 72.94 82 HIS A CA 1
ATOM 694 C C . HIS A 1 82 ? 29.876 6.765 -38.151 1.00 72.94 82 HIS A C 1
ATOM 696 O O . HIS A 1 82 ? 31.064 6.458 -38.149 1.00 72.94 82 HIS A O 1
ATOM 702 N N . LEU A 1 83 ? 29.359 7.553 -37.199 1.00 75.38 83 LEU A N 1
ATOM 703 C CA . LEU A 1 83 ? 30.106 8.028 -36.031 1.00 75.38 83 LEU A CA 1
ATOM 704 C C . LEU A 1 83 ? 29.952 7.085 -34.826 1.00 75.38 83 LEU A C 1
ATOM 706 O O . LEU A 1 83 ? 30.734 7.157 -33.880 1.00 75.38 83 LEU A O 1
ATOM 710 N N . ILE A 1 84 ? 28.930 6.226 -34.859 1.00 73.75 84 ILE A N 1
ATOM 711 C CA . ILE A 1 84 ? 28.590 5.267 -33.803 1.00 73.75 84 ILE A CA 1
ATOM 712 C C . ILE A 1 84 ? 29.147 3.881 -34.147 1.00 73.75 84 ILE A C 1
ATOM 714 O O . ILE A 1 84 ? 29.598 3.160 -33.255 1.00 73.75 84 ILE A O 1
ATOM 718 N N . GLU A 1 85 ? 29.118 3.501 -35.427 1.00 78.12 85 GLU A N 1
ATOM 719 C CA . GLU A 1 85 ? 29.654 2.220 -35.884 1.00 78.12 85 GLU A CA 1
ATO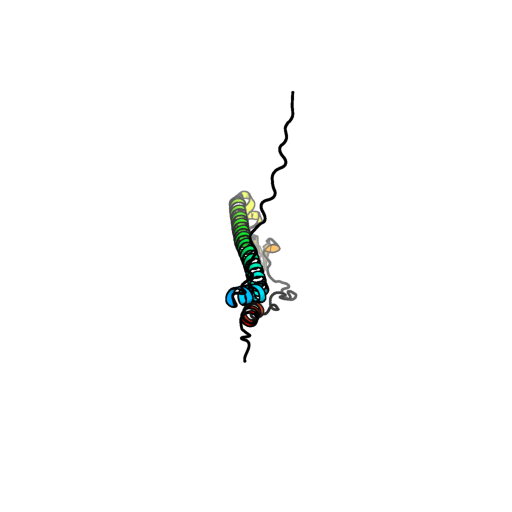M 720 C C . GLU A 1 85 ? 31.189 2.195 -35.784 1.00 78.12 85 GLU A C 1
ATOM 722 O O . GLU A 1 85 ? 31.857 3.124 -36.246 1.00 78.12 85 GLU A O 1
ATOM 727 N N . PRO A 1 86 ? 31.777 1.148 -35.176 1.00 81.00 86 PRO A N 1
ATOM 728 C CA . PRO A 1 86 ? 33.222 1.024 -35.089 1.00 81.00 86 PRO A CA 1
ATOM 729 C C . PRO A 1 86 ? 33.811 0.808 -36.483 1.00 81.00 86 PRO A C 1
ATOM 731 O O . PRO A 1 86 ? 33.426 -0.116 -37.200 1.00 81.00 86 PRO A O 1
ATOM 734 N N . VAL A 1 87 ? 34.776 1.644 -36.857 1.00 85.44 87 VAL A N 1
ATOM 735 C CA . VAL A 1 87 ? 35.451 1.541 -38.153 1.00 85.44 87 VAL A CA 1
ATOM 736 C C . VAL A 1 87 ? 36.719 0.711 -37.986 1.00 85.44 87 VAL A C 1
ATOM 738 O O . VAL A 1 87 ? 37.609 1.068 -37.209 1.00 85.44 87 VAL A O 1
ATOM 741 N N . THR A 1 88 ? 36.796 -0.403 -38.714 1.00 86.94 88 THR A N 1
ATOM 742 C CA . THR A 1 88 ? 37.961 -1.295 -38.745 1.00 86.94 88 THR A CA 1
ATOM 743 C C . THR A 1 88 ? 38.851 -0.965 -39.936 1.00 86.94 88 THR A C 1
ATOM 745 O O . THR A 1 88 ? 38.405 -1.026 -41.083 1.00 86.94 88 THR A O 1
ATOM 748 N N . TYR A 1 89 ? 40.115 -0.666 -39.669 1.00 90.31 89 TYR A N 1
ATOM 749 C CA . TYR A 1 89 ? 41.153 -0.508 -40.678 1.00 90.31 89 TYR A CA 1
ATOM 750 C C . TYR A 1 89 ? 42.071 -1.724 -40.632 1.00 90.31 89 TYR A C 1
ATOM 752 O O . TYR A 1 89 ? 42.657 -2.012 -39.588 1.00 90.31 89 TYR A O 1
ATOM 760 N N . ASP A 1 90 ? 42.195 -2.421 -41.759 1.00 90.38 90 ASP A N 1
ATOM 761 C CA . ASP A 1 90 ? 43.098 -3.561 -41.894 1.00 90.38 90 ASP A CA 1
ATOM 762 C C . ASP A 1 90 ? 44.405 -3.084 -42.531 1.00 90.38 90 ASP A C 1
ATOM 764 O O . ASP A 1 90 ? 44.427 -2.644 -43.685 1.00 90.38 90 ASP A O 1
ATOM 768 N N . LEU A 1 91 ? 45.478 -3.069 -41.742 1.00 92.50 91 LEU A N 1
ATOM 769 C CA . LEU A 1 91 ? 46.815 -2.697 -42.190 1.00 92.50 91 LEU A CA 1
ATOM 770 C C . LEU A 1 91 ? 47.630 -3.980 -42.427 1.00 92.50 91 LEU A C 1
ATOM 772 O O . LEU A 1 91 ? 47.321 -5.014 -41.839 1.00 92.50 91 LEU A O 1
ATOM 776 N N . PRO A 1 92 ? 48.703 -3.930 -43.238 1.00 91.81 92 PRO A N 1
ATOM 777 C CA . PRO A 1 92 ? 49.476 -5.122 -43.603 1.00 91.81 92 PRO A CA 1
ATOM 778 C C . PRO A 1 92 ? 49.982 -5.961 -42.418 1.00 91.81 92 PRO A C 1
ATOM 780 O O . PRO A 1 92 ? 50.081 -7.177 -42.542 1.00 91.81 92 PRO A O 1
ATOM 783 N N . ASP A 1 93 ? 50.260 -5.320 -41.279 1.00 90.50 93 ASP A N 1
ATOM 784 C CA . ASP A 1 93 ? 50.828 -5.976 -40.096 1.00 90.50 93 ASP A CA 1
ATOM 785 C C . ASP A 1 93 ? 49.828 -6.142 -38.934 1.00 90.50 93 ASP A C 1
ATOM 787 O O . ASP A 1 93 ? 50.097 -6.904 -38.006 1.00 90.50 93 ASP A O 1
ATOM 791 N N . HIS A 1 94 ? 48.706 -5.407 -38.924 1.00 87.62 94 HIS A N 1
ATOM 792 C CA . HIS A 1 94 ? 47.741 -5.415 -37.814 1.00 87.62 94 HIS A CA 1
ATOM 793 C C . HIS A 1 94 ? 46.404 -4.747 -38.173 1.00 87.62 94 HIS A C 1
ATOM 795 O O . HIS A 1 94 ? 46.329 -3.902 -39.061 1.00 87.62 94 HIS A O 1
ATOM 801 N N . THR A 1 95 ? 45.358 -5.050 -37.405 1.00 90.38 95 THR A N 1
ATOM 802 C CA . THR A 1 95 ? 44.029 -4.441 -37.558 1.00 90.38 95 THR A CA 1
ATOM 803 C C . THR A 1 95 ? 43.772 -3.425 -36.442 1.00 90.38 95 THR A C 1
ATOM 805 O O . THR A 1 95 ? 43.942 -3.734 -35.260 1.00 90.38 95 THR A O 1
ATOM 808 N N . VAL A 1 96 ? 43.333 -2.213 -36.797 1.00 90.19 96 VAL A N 1
ATOM 809 C CA . VAL A 1 96 ? 42.965 -1.148 -35.847 1.00 90.19 96 VAL A CA 1
ATOM 810 C C . VAL A 1 96 ? 41.461 -0.911 -35.908 1.00 90.19 96 VAL A C 1
ATOM 812 O O . VAL A 1 96 ? 40.920 -0.608 -36.967 1.00 90.19 96 VAL A O 1
ATOM 815 N N . THR A 1 97 ? 40.782 -1.009 -34.765 1.00 86.75 97 THR A N 1
ATOM 816 C CA . THR A 1 97 ? 39.347 -0.701 -34.651 1.00 86.75 97 THR A CA 1
ATOM 817 C C . THR A 1 97 ? 39.166 0.593 -33.872 1.00 86.75 97 THR A C 1
ATOM 819 O O . THR A 1 97 ? 39.574 0.678 -32.715 1.00 86.75 97 THR A O 1
ATOM 822 N N . VAL A 1 98 ? 38.559 1.602 -34.496 1.00 84.44 98 VAL A N 1
ATOM 823 C CA . VAL A 1 98 ? 38.266 2.892 -33.858 1.00 84.44 98 VAL A CA 1
ATOM 824 C C . VAL A 1 98 ? 36.785 2.926 -33.495 1.00 84.44 98 VAL A C 1
ATOM 826 O O . VAL A 1 98 ? 35.932 2.808 -34.370 1.00 84.44 98 VAL A O 1
ATOM 829 N N . GLY A 1 99 ? 36.473 3.081 -32.207 1.00 83.00 99 GLY A N 1
ATOM 830 C CA . GLY A 1 99 ? 35.101 3.122 -31.696 1.00 83.00 99 GLY A CA 1
ATOM 831 C C . GLY A 1 99 ? 34.980 3.899 -30.382 1.00 83.00 99 GLY A C 1
ATOM 832 O O . GLY A 1 99 ? 35.974 4.352 -29.815 1.00 83.00 99 GLY A O 1
ATOM 833 N N . GLN A 1 100 ? 33.749 4.072 -29.894 1.00 78.88 100 GLN A N 1
ATOM 834 C CA . GLN A 1 100 ? 33.463 4.813 -28.663 1.00 78.88 100 GLN A CA 1
ATOM 835 C C . GLN A 1 100 ? 33.860 4.017 -27.405 1.00 78.88 100 GLN A C 1
ATOM 837 O O . GLN A 1 100 ? 33.536 2.839 -27.268 1.00 78.88 100 GLN A O 1
ATOM 842 N N . ILE A 1 101 ? 34.496 4.693 -26.441 1.00 76.44 101 ILE A N 1
ATOM 843 C CA . ILE A 1 101 ? 35.041 4.101 -25.201 1.00 76.44 101 ILE A CA 1
ATOM 844 C C . ILE A 1 101 ? 33.949 3.456 -24.322 1.00 76.44 101 ILE A C 1
ATOM 846 O O . ILE A 1 101 ? 34.230 2.523 -23.581 1.00 76.44 101 ILE A O 1
ATOM 850 N N . SER A 1 102 ? 32.691 3.895 -24.426 1.00 70.94 102 SER A N 1
ATOM 851 C CA . SER A 1 102 ? 31.561 3.322 -23.675 1.00 70.94 102 SER A CA 1
ATOM 852 C C . SER A 1 102 ? 31.203 1.891 -24.076 1.00 70.94 102 SER A C 1
ATOM 854 O O . SER A 1 102 ? 30.571 1.201 -23.290 1.00 70.94 102 SER A O 1
ATOM 856 N N . ASN A 1 103 ? 31.588 1.451 -25.279 1.00 61.47 103 ASN A N 1
ATOM 857 C CA . ASN A 1 103 ? 31.352 0.084 -25.752 1.00 61.47 103 ASN A CA 1
ATOM 858 C C . ASN A 1 103 ? 32.499 -0.865 -25.352 1.00 61.47 103 ASN A C 1
ATOM 860 O O . ASN A 1 103 ? 32.427 -2.063 -25.620 1.00 61.47 103 ASN A O 1
ATOM 864 N N . MET A 1 104 ? 33.570 -0.340 -24.740 1.00 67.94 104 MET A N 1
ATOM 865 C CA . MET A 1 104 ? 34.657 -1.140 -24.180 1.00 67.94 104 MET A CA 1
ATOM 866 C C . MET A 1 104 ? 34.301 -1.581 -22.760 1.00 67.94 104 MET A C 1
ATOM 868 O O . MET A 1 104 ? 34.853 -1.088 -21.775 1.00 67.94 104 MET A O 1
ATOM 872 N N . ASP A 1 105 ? 33.384 -2.537 -22.655 1.00 63.34 105 ASP A N 1
ATOM 873 C CA . ASP A 1 105 ? 33.193 -3.262 -21.407 1.00 63.34 105 ASP A CA 1
ATOM 874 C C . ASP A 1 105 ? 34.419 -4.160 -21.164 1.00 63.34 105 ASP A C 1
ATOM 876 O O . ASP A 1 105 ? 34.741 -5.041 -21.958 1.00 63.34 105 ASP A O 1
ATOM 880 N N . SER A 1 106 ? 35.088 -3.942 -20.028 1.00 60.53 106 SER A N 1
ATOM 881 C CA . SER A 1 106 ? 36.131 -4.800 -19.444 1.00 60.53 106 SER A CA 1
ATOM 882 C C . SER A 1 106 ? 37.550 -4.734 -20.038 1.00 60.53 106 SER A C 1
ATOM 884 O O . SER A 1 106 ? 38.016 -5.665 -20.691 1.00 60.53 106 SER A O 1
ATOM 886 N N . ILE A 1 107 ? 38.334 -3.734 -19.617 1.00 56.22 107 ILE A N 1
ATOM 887 C CA . ILE A 1 107 ? 39.789 -3.934 -19.407 1.00 56.22 107 ILE A CA 1
ATOM 888 C C . ILE A 1 107 ? 40.169 -3.867 -17.909 1.00 56.22 107 ILE A C 1
ATOM 890 O O . ILE A 1 107 ? 41.220 -4.363 -17.512 1.00 56.22 107 ILE A O 1
ATOM 894 N N . HIS A 1 108 ? 39.281 -3.390 -17.023 1.00 56.41 108 HIS A N 1
ATOM 895 C CA . HIS A 1 108 ? 39.558 -3.284 -15.580 1.00 56.41 108 HIS A CA 1
ATOM 896 C C . HIS A 1 108 ? 38.375 -3.737 -14.702 1.00 56.41 108 HIS A C 1
ATOM 898 O O . HIS A 1 108 ? 37.893 -3.000 -13.847 1.00 56.41 108 HIS A O 1
ATOM 904 N N . ALA A 1 109 ? 37.885 -4.962 -14.904 1.00 55.72 109 ALA A N 1
ATOM 905 C CA . ALA A 1 109 ? 36.830 -5.568 -14.083 1.00 55.72 109 ALA A CA 1
ATOM 906 C C . ALA A 1 109 ? 37.371 -6.174 -12.765 1.00 55.72 109 ALA A C 1
ATOM 908 O O . ALA A 1 109 ? 37.146 -7.348 -12.481 1.00 55.72 109 ALA A O 1
ATOM 909 N N . SER A 1 110 ? 38.110 -5.404 -11.956 1.00 57.00 110 SER A N 1
ATOM 910 C CA . SER A 1 110 ? 38.630 -5.879 -10.657 1.00 57.00 110 SER A CA 1
ATOM 911 C C . SER A 1 110 ? 38.179 -5.069 -9.434 1.00 57.00 110 SER A C 1
ATOM 913 O O . SER A 1 110 ? 38.672 -5.322 -8.340 1.00 57.00 110 SER A O 1
ATOM 915 N N . THR A 1 111 ? 37.254 -4.113 -9.566 1.00 57.72 111 THR A N 1
ATOM 916 C CA . THR A 1 111 ? 36.888 -3.201 -8.456 1.00 57.72 111 THR A CA 1
ATOM 917 C C . THR A 1 111 ? 35.396 -2.861 -8.374 1.00 57.72 111 THR A C 1
ATOM 919 O O . THR A 1 111 ? 35.028 -1.742 -8.026 1.00 57.72 111 THR A O 1
ATOM 922 N N . THR A 1 112 ? 34.502 -3.818 -8.624 1.00 53.44 112 THR A N 1
ATOM 923 C CA . THR A 1 112 ? 33.085 -3.655 -8.251 1.00 53.44 112 THR A CA 1
ATOM 924 C C . THR A 1 112 ? 32.766 -4.567 -7.074 1.00 53.44 112 THR A C 1
ATOM 926 O O . THR A 1 112 ? 32.720 -5.785 -7.202 1.00 53.44 112 THR A O 1
ATOM 929 N N . ILE A 1 113 ? 32.609 -3.960 -5.897 1.00 55.94 113 ILE A N 1
ATOM 930 C CA . ILE A 1 113 ? 32.085 -4.621 -4.702 1.00 55.94 113 ILE A CA 1
ATOM 931 C C . ILE A 1 113 ? 30.560 -4.607 -4.842 1.00 55.94 113 ILE A C 1
ATOM 933 O O . ILE A 1 113 ? 29.949 -3.540 -4.848 1.00 55.94 113 ILE A O 1
ATOM 937 N N . ASP A 1 114 ? 29.956 -5.785 -4.976 1.00 50.72 114 ASP A N 1
ATOM 938 C CA . ASP A 1 114 ? 28.503 -5.971 -4.984 1.00 50.72 114 ASP A CA 1
ATOM 939 C C . ASP A 1 114 ? 27.925 -5.630 -3.592 1.00 50.72 114 ASP A C 1
ATOM 941 O O . ASP A 1 114 ? 27.951 -6.463 -2.684 1.00 50.72 114 ASP A O 1
ATOM 945 N N . LEU A 1 115 ? 27.392 -4.418 -3.399 1.00 57.62 115 LEU A N 1
ATOM 946 C CA . LEU A 1 115 ? 26.751 -4.013 -2.133 1.00 57.62 115 LEU A CA 1
ATOM 947 C C . LEU A 1 115 ? 25.352 -4.631 -1.922 1.00 57.62 115 LEU A C 1
ATOM 949 O O . LEU A 1 115 ? 24.853 -4.629 -0.799 1.00 57.62 115 LEU A O 1
ATOM 953 N N . ASP A 1 116 ? 24.738 -5.216 -2.954 1.00 56.94 116 ASP A N 1
ATOM 954 C CA . ASP A 1 116 ? 23.331 -5.650 -2.911 1.00 56.94 116 ASP A CA 1
ATOM 955 C C . ASP A 1 116 ? 23.113 -7.095 -2.420 1.00 56.94 116 ASP A C 1
ATOM 957 O O . ASP A 1 116 ? 21.976 -7.558 -2.323 1.00 56.94 116 ASP A O 1
ATOM 961 N N . LYS A 1 117 ? 24.173 -7.832 -2.058 1.00 56.38 117 LYS A N 1
ATOM 962 C CA . LYS A 1 117 ? 24.057 -9.216 -1.546 1.00 56.38 117 LYS A CA 1
ATOM 963 C C . LYS A 1 117 ? 23.856 -9.325 -0.025 1.00 56.38 117 LYS A C 1
ATOM 965 O O . LYS A 1 117 ? 23.749 -10.438 0.482 1.00 56.38 117 LYS A O 1
ATOM 970 N N . THR A 1 118 ? 23.781 -8.220 0.723 1.00 51.50 118 THR A N 1
ATOM 971 C CA . THR A 1 118 ? 23.750 -8.233 2.205 1.00 51.50 118 THR A CA 1
ATOM 972 C C . THR A 1 118 ? 22.406 -7.862 2.839 1.00 51.50 118 THR A C 1
ATOM 974 O O . THR A 1 118 ? 22.368 -7.472 4.004 1.00 51.50 118 THR A O 1
ATOM 977 N N . LEU A 1 119 ? 21.280 -8.032 2.141 1.00 49.75 119 LEU A N 1
ATOM 978 C CA . LEU A 1 119 ? 19.961 -7.968 2.782 1.00 49.75 119 LEU A CA 1
ATOM 979 C C . LEU A 1 119 ? 19.292 -9.348 2.754 1.00 49.75 119 LEU A C 1
ATOM 981 O O . LEU A 1 119 ? 18.837 -9.780 1.695 1.00 49.75 119 LEU A O 1
ATOM 985 N N . PRO A 1 120 ? 19.214 -10.066 3.893 1.00 49.59 120 PRO A N 1
ATOM 986 C CA . PRO A 1 120 ? 18.486 -11.324 3.946 1.00 49.59 120 PRO A CA 1
ATOM 987 C C . PRO A 1 120 ? 16.993 -11.058 3.721 1.00 49.59 120 PRO A C 1
ATOM 989 O O . PRO A 1 120 ? 16.313 -10.447 4.552 1.00 49.59 120 PRO A O 1
ATOM 992 N N . SER A 1 121 ? 16.474 -11.585 2.611 1.00 53.78 121 SER A N 1
ATOM 993 C CA . SER A 1 121 ? 15.057 -11.576 2.222 1.00 53.78 121 SER A CA 1
ATOM 994 C C . SER A 1 121 ? 14.123 -12.268 3.224 1.00 53.78 121 SER A C 1
ATOM 996 O O . SER A 1 121 ? 12.910 -12.170 3.094 1.00 53.78 121 SER A O 1
ATOM 998 N N . ASN A 1 122 ? 14.670 -12.945 4.237 1.00 51.25 122 ASN A N 1
ATOM 999 C CA . ASN A 1 122 ? 13.909 -13.761 5.183 1.00 51.25 122 ASN A CA 1
ATOM 1000 C C . ASN A 1 122 ? 13.429 -13.007 6.433 1.00 51.25 122 ASN A C 1
ATOM 1002 O O . ASN A 1 122 ? 12.719 -13.582 7.248 1.00 51.25 122 ASN A O 1
ATOM 1006 N N . SER A 1 123 ? 13.781 -11.732 6.613 1.00 51.53 123 SER A N 1
ATOM 1007 C CA . SER A 1 123 ? 13.463 -11.014 7.859 1.00 51.53 123 SER A CA 1
ATOM 1008 C C . SER A 1 123 ? 12.063 -10.387 7.902 1.00 51.53 123 SER A C 1
ATOM 1010 O O . SER A 1 123 ? 11.571 -10.086 8.984 1.00 51.53 123 SER A O 1
ATOM 1012 N N . VAL A 1 124 ? 11.387 -10.195 6.764 1.00 55.56 124 VAL A N 1
ATOM 1013 C CA . VAL A 1 124 ? 10.096 -9.475 6.739 1.00 55.56 124 VAL A CA 1
ATOM 1014 C C . VAL A 1 124 ? 8.904 -10.405 6.999 1.00 55.56 124 VAL A C 1
ATOM 1016 O O . VAL A 1 124 ? 7.952 -10.004 7.665 1.00 55.56 124 VAL A O 1
ATOM 1019 N N . GLU A 1 125 ? 8.957 -11.656 6.535 1.00 54.16 125 GLU A N 1
ATOM 1020 C CA . GLU A 1 125 ? 7.875 -12.634 6.744 1.00 54.16 125 GLU A CA 1
ATOM 1021 C C . GLU A 1 125 ? 7.907 -13.249 8.152 1.00 54.16 125 GLU A C 1
ATOM 1023 O O . GLU A 1 125 ? 6.857 -13.461 8.759 1.00 54.16 125 GLU A O 1
ATOM 1028 N N . GLU A 1 126 ? 9.097 -13.449 8.727 1.00 52.06 126 GLU A N 1
ATOM 1029 C CA . GLU A 1 126 ? 9.252 -14.037 10.064 1.00 52.06 126 GLU A CA 1
ATOM 1030 C C . GLU A 1 126 ? 8.853 -13.074 11.200 1.00 52.06 126 GLU A C 1
ATOM 1032 O O . GLU A 1 126 ? 8.438 -13.509 12.275 1.00 52.06 126 GLU A O 1
ATOM 1037 N N . VAL A 1 127 ? 8.938 -11.758 10.966 1.00 53.53 127 VAL A N 1
ATOM 1038 C CA . VAL A 1 127 ? 8.500 -10.732 11.931 1.00 53.53 127 VAL A CA 1
ATOM 1039 C C . VAL A 1 127 ? 6.972 -10.604 11.948 1.00 53.53 127 VAL A C 1
ATOM 1041 O O . VAL A 1 127 ? 6.394 -10.365 13.005 1.00 53.53 127 VAL A O 1
ATOM 1044 N N . LEU A 1 128 ? 6.296 -10.834 10.816 1.00 48.34 128 LEU A N 1
ATOM 1045 C CA . LEU A 1 128 ? 4.838 -10.695 10.714 1.00 48.34 128 LEU A CA 1
ATOM 1046 C C . LEU A 1 128 ? 4.074 -11.847 11.395 1.00 48.34 128 LEU A C 1
ATOM 1048 O O . LEU A 1 128 ? 2.987 -11.629 11.920 1.00 48.34 128 LEU A O 1
ATOM 1052 N N . LEU A 1 129 ? 4.652 -13.053 11.427 1.00 48.91 129 LEU A N 1
ATOM 1053 C CA . LEU A 1 129 ? 4.070 -14.228 12.095 1.00 48.91 129 LEU A CA 1
ATOM 1054 C C . LEU A 1 129 ? 4.231 -14.204 13.625 1.00 48.91 129 LEU A C 1
ATOM 1056 O O . LEU A 1 129 ? 3.409 -14.788 14.329 1.00 48.91 129 LEU A O 1
ATOM 1060 N N . LYS A 1 130 ? 5.244 -13.498 14.150 1.00 51.06 130 LYS A N 1
ATOM 1061 C CA . LYS A 1 130 ? 5.488 -13.379 15.601 1.00 51.06 130 LYS A CA 1
ATOM 1062 C C . LYS A 1 130 ? 4.559 -12.371 16.289 1.00 51.06 130 LYS A C 1
ATOM 1064 O O . LYS A 1 130 ? 4.315 -12.499 17.480 1.00 51.06 130 LYS A O 1
ATOM 1069 N N . GLU A 1 131 ? 3.980 -11.406 15.568 1.00 49.78 131 GLU A N 1
ATOM 1070 C CA . GLU A 1 131 ? 3.040 -10.435 16.165 1.00 49.78 131 GLU A CA 1
ATOM 1071 C C . GLU A 1 131 ? 1.601 -10.965 16.315 1.00 49.78 131 GLU A C 1
ATOM 1073 O O . GLU A 1 131 ? 0.791 -10.354 17.015 1.00 49.78 131 GLU A O 1
ATOM 1078 N N . THR A 1 132 ? 1.265 -12.091 15.678 1.00 50.03 132 THR A N 1
ATOM 1079 C CA . THR A 1 132 ? -0.090 -12.674 15.692 1.00 50.03 132 THR A CA 1
ATOM 1080 C C . THR A 1 132 ? -0.225 -13.941 16.541 1.00 50.03 132 THR A C 1
ATOM 1082 O O . THR A 1 132 ? -1.314 -14.507 16.575 1.00 50.03 132 THR A O 1
ATOM 1085 N N . GLY A 1 133 ? 0.857 -14.410 17.173 1.00 45.09 133 GLY A N 1
ATOM 1086 C CA . GLY A 1 133 ? 0.983 -15.807 17.603 1.00 45.09 133 GLY A CA 1
ATOM 1087 C C . GLY A 1 133 ? 1.064 -16.114 19.097 1.00 45.09 133 GLY A C 1
ATOM 1088 O O . GLY A 1 133 ? 1.027 -17.293 19.417 1.00 45.09 133 GLY A O 1
ATOM 1089 N N . ASP A 1 134 ? 1.132 -15.138 20.005 1.00 44.16 134 ASP A N 1
ATOM 1090 C CA . ASP A 1 134 ? 1.199 -15.462 21.439 1.00 44.16 134 ASP A CA 1
ATOM 1091 C C . ASP A 1 134 ? -0.196 -15.414 22.069 1.00 44.16 134 ASP A C 1
ATOM 1093 O O . ASP A 1 134 ? -0.651 -14.444 22.684 1.00 44.16 134 ASP A O 1
ATOM 1097 N N . GLU A 1 135 ? -0.879 -16.525 21.812 1.00 44.66 135 GLU A N 1
ATOM 1098 C CA . GLU A 1 135 ? -1.980 -17.083 22.575 1.00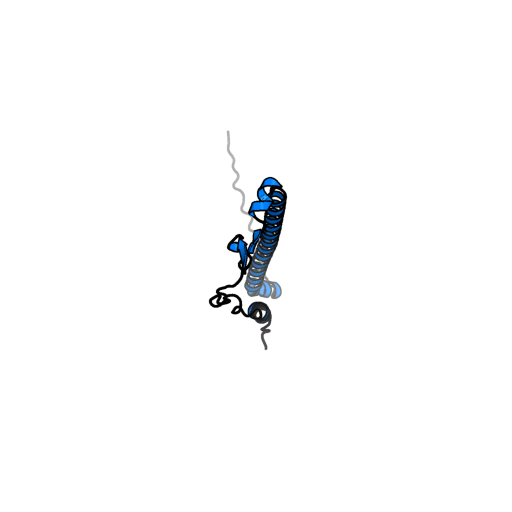 44.66 135 GLU A CA 1
ATOM 1099 C C . GLU A 1 135 ? -1.558 -17.198 24.051 1.00 44.66 135 GLU A C 1
ATOM 1101 O O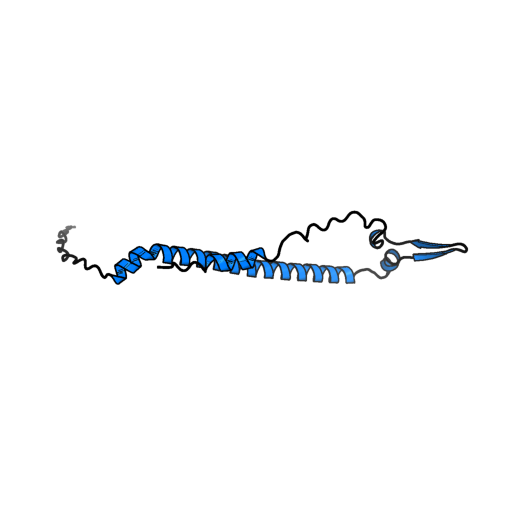 . GLU A 1 135 ? -0.540 -17.788 24.402 1.00 44.66 135 GLU A O 1
ATOM 1106 N N . VAL A 1 136 ? -2.324 -16.537 24.916 1.00 44.34 136 VAL A N 1
ATOM 1107 C CA . VAL A 1 136 ? -2.155 -16.558 26.368 1.00 44.34 136 VAL A CA 1
ATOM 1108 C C . VAL A 1 136 ? -2.544 -17.949 26.866 1.00 44.34 136 VAL A C 1
ATOM 1110 O O . VAL A 1 136 ? -3.735 -18.251 26.976 1.00 44.34 136 VAL A O 1
ATOM 1113 N N . ASP A 1 137 ? -1.549 -18.782 27.164 1.00 44.69 137 ASP A N 1
ATOM 1114 C CA . ASP A 1 137 ? -1.749 -20.013 27.927 1.00 44.69 137 ASP A CA 1
ATOM 1115 C C . ASP A 1 137 ? -2.249 -19.691 29.348 1.00 44.69 137 ASP A C 1
ATOM 1117 O O . ASP A 1 137 ? -1.817 -18.731 29.996 1.00 44.69 137 ASP A O 1
ATOM 1121 N N . LYS A 1 138 ? -3.227 -20.497 29.772 1.00 40.84 138 LYS A N 1
ATOM 1122 C CA . LYS A 1 138 ? -3.919 -20.488 31.069 1.00 40.84 138 LYS A CA 1
ATOM 1123 C C . LYS A 1 138 ? -3.040 -20.936 32.230 1.00 40.84 138 LYS A C 1
ATOM 1125 O O . LYS A 1 138 ? -2.204 -21.839 32.021 1.00 40.84 138 LYS A O 1
#

InterPro domains:
  IPR019186 Nucleolar protein 12 [PF09805] (8-73)
  IPR019186 Nucleolar protein 12 [PTHR14577] (1-120)

Sequence (138 aa):
MNKNTKKKKWVKQPKIHLIFDEKERENYLTGFHKRNLEQKFKRNKALDVMLKEEKKRIKKSQKEVLENAIKSQRGVPPELLHLIEPVTYDLPDHTVTVGQISNMDSIHASTTIDLDKTLPSNSVEEVLLKETGDEVDK

Radius of gyration: 37.83 Å; chains: 1; bounding box: 97×67×83 Å

Foldseek 3Di:
DDDPDDDDDDDDDDDDDDDDDPVVVVCVVCVVVVVVVVVVVVVVVVVVVVVVVVVVVVVVVVVVVVVVVVVVVVPPPPVCVVQADWDWDDDPVDIDTDHDPVVPDDPDPPDDDPPPPPDPPPPPVVVVCVVVDDDDDD

Organism: NCBI:txid2747483

pLDDT: mean 77.06, std 17.74, range [40.84, 98.19]